Protein AF-A0A844KCE7-F1 (afdb_monomer)

Radius of gyration: 29.2 Å; Cα contacts (8 Å, |Δi|>4): 126; chains: 1; bounding box: 53×41×114 Å

Structure (mmCIF, N/CA/C/O backbone):
data_AF-A0A844KCE7-F1
#
_entry.id   AF-A0A844KCE7-F1
#
loop_
_atom_site.group_PDB
_atom_site.id
_atom_site.type_symbol
_atom_site.label_atom_id
_atom_site.label_alt_id
_atom_site.label_comp_id
_atom_site.label_asym_id
_atom_site.label_entity_id
_atom_site.label_seq_id
_atom_site.pdbx_PDB_ins_code
_atom_site.Cartn_x
_atom_site.Cartn_y
_atom_site.Cartn_z
_atom_site.occupancy
_atom_site.B_iso_or_equiv
_atom_site.auth_seq_id
_atom_site.auth_comp_id
_atom_site.auth_asym_id
_atom_site.auth_atom_id
_atom_site.pdbx_PDB_model_num
ATOM 1 N N . MET A 1 1 ? 28.841 -28.503 -68.996 1.00 38.56 1 MET A N 1
ATOM 2 C CA . MET A 1 1 ? 29.766 -27.767 -68.111 1.00 38.56 1 MET A CA 1
ATOM 3 C C . MET A 1 1 ? 28.955 -27.280 -66.929 1.00 38.56 1 MET A C 1
ATOM 5 O O . MET A 1 1 ? 28.114 -26.410 -67.102 1.00 38.56 1 MET A O 1
ATOM 9 N N . GLU A 1 2 ? 29.115 -27.939 -65.783 1.00 44.53 2 GLU A N 1
ATOM 10 C CA . GLU A 1 2 ? 28.471 -27.572 -64.520 1.00 44.53 2 GLU A CA 1
ATOM 11 C C . GLU A 1 2 ? 29.004 -26.225 -64.028 1.00 44.53 2 GLU A C 1
ATOM 13 O O . GLU A 1 2 ? 30.201 -26.069 -63.797 1.00 44.53 2 GLU A O 1
ATOM 18 N N . PHE A 1 3 ? 28.108 -25.258 -63.847 1.00 51.62 3 PHE A N 1
ATOM 19 C CA . PHE A 1 3 ? 28.389 -24.030 -63.116 1.00 51.62 3 PHE A CA 1
ATOM 20 C C . PHE A 1 3 ? 27.875 -24.207 -61.684 1.00 51.62 3 PHE A C 1
ATOM 22 O O . PHE A 1 3 ? 26.781 -23.774 -61.333 1.00 51.62 3 PHE A O 1
ATOM 29 N N . THR A 1 4 ? 28.635 -24.924 -60.857 1.00 51.03 4 THR A N 1
ATOM 30 C CA . THR A 1 4 ? 28.386 -24.981 -59.413 1.00 51.03 4 THR A CA 1
ATOM 31 C C . THR A 1 4 ? 29.120 -23.818 -58.754 1.00 51.03 4 THR A C 1
ATOM 33 O O . THR A 1 4 ? 30.273 -23.954 -58.336 1.00 51.03 4 THR A O 1
ATOM 36 N N . GLU A 1 5 ? 28.471 -22.656 -58.678 1.00 57.28 5 GLU A N 1
ATOM 37 C CA . GLU A 1 5 ? 28.952 -21.547 -57.855 1.00 57.28 5 GLU A CA 1
ATOM 38 C C . GLU A 1 5 ? 28.887 -21.974 -56.382 1.00 57.28 5 GLU A C 1
ATOM 40 O O . GLU A 1 5 ? 27.835 -22.086 -55.751 1.00 57.28 5 GLU A O 1
ATOM 45 N N . LYS A 1 6 ? 30.053 -22.321 -55.844 1.00 51.97 6 LYS A N 1
ATOM 46 C CA . LYS A 1 6 ? 30.232 -22.779 -54.472 1.00 51.97 6 LYS A CA 1
ATOM 47 C C . LYS A 1 6 ? 30.069 -21.568 -53.551 1.00 51.97 6 LYS A C 1
ATOM 49 O O . LYS A 1 6 ? 31.030 -20.838 -53.325 1.00 51.97 6 LYS A O 1
ATOM 54 N N . TYR A 1 7 ? 28.865 -21.344 -53.021 1.00 59.94 7 TYR A N 1
ATOM 55 C CA . TYR A 1 7 ? 28.600 -20.315 -52.009 1.00 59.94 7 TYR A CA 1
ATOM 56 C C . TYR A 1 7 ? 29.418 -20.590 -50.735 1.00 59.94 7 TYR A C 1
ATOM 58 O O . TYR A 1 7 ? 28.965 -21.241 -49.793 1.00 59.94 7 TYR A O 1
ATOM 66 N N . THR A 1 8 ? 30.655 -20.101 -50.684 1.00 57.47 8 THR A N 1
ATOM 67 C CA . THR A 1 8 ? 31.461 -20.098 -49.464 1.00 57.47 8 THR A CA 1
ATOM 68 C C . THR A 1 8 ? 30.887 -19.064 -48.503 1.00 57.47 8 THR A C 1
ATOM 70 O O . THR A 1 8 ? 31.083 -17.861 -48.681 1.00 57.47 8 THR A O 1
ATOM 73 N N . LYS A 1 9 ? 30.167 -19.531 -47.477 1.00 63.00 9 LYS A N 1
ATOM 74 C CA . LYS A 1 9 ? 29.714 -18.716 -46.341 1.00 63.00 9 LYS A CA 1
ATOM 75 C C . LYS A 1 9 ? 30.935 -18.043 -45.696 1.00 63.00 9 LYS A C 1
ATOM 77 O O . LYS A 1 9 ? 31.731 -18.699 -45.027 1.00 63.00 9 LYS A O 1
ATOM 82 N N . LYS A 1 10 ? 31.110 -16.736 -45.913 1.00 64.56 10 LYS A N 1
ATOM 83 C CA . LYS A 1 10 ? 32.124 -15.930 -45.217 1.00 64.56 10 LYS A CA 1
ATOM 84 C C . LYS A 1 10 ? 31.685 -15.742 -43.764 1.00 64.56 10 LYS A C 1
ATOM 86 O O . LYS A 1 10 ? 30.700 -15.061 -43.501 1.00 64.56 10 LYS A O 1
ATOM 91 N N . TYR A 1 11 ? 32.424 -16.330 -42.827 1.00 64.56 11 TYR A N 1
ATOM 92 C CA . TYR A 1 11 ? 32.276 -16.044 -41.402 1.00 64.56 11 TYR A CA 1
ATOM 93 C C . TYR A 1 11 ? 32.935 -14.696 -41.101 1.00 64.56 11 TYR A C 1
ATOM 95 O O . TYR A 1 11 ? 34.159 -14.579 -41.076 1.00 64.56 11 TYR A O 1
ATOM 103 N N . VAL A 1 12 ? 32.116 -13.663 -40.924 1.00 68.00 12 VAL A N 1
ATOM 104 C CA . VAL A 1 12 ? 32.561 -12.330 -40.498 1.00 68.00 12 VAL A CA 1
ATOM 105 C C . VAL A 1 12 ? 32.613 -12.304 -38.971 1.00 68.00 12 VAL A C 1
ATOM 107 O O . VAL A 1 12 ? 31.671 -12.749 -38.318 1.00 68.00 12 VAL A O 1
ATOM 110 N N . LYS A 1 13 ? 33.715 -11.811 -38.392 1.00 73.44 13 LYS A N 1
ATOM 111 C CA . LYS A 1 13 ? 33.816 -11.613 -36.938 1.00 73.44 13 LYS A CA 1
ATOM 112 C C . LYS A 1 13 ? 32.849 -10.502 -36.518 1.00 73.44 13 LYS A C 1
ATOM 114 O O . LYS A 1 13 ? 32.802 -9.459 -37.171 1.00 73.44 13 LYS A O 1
ATOM 119 N N . GLY A 1 14 ? 32.079 -10.746 -35.458 1.00 67.56 14 GLY A N 1
ATOM 120 C CA . GLY A 1 14 ? 31.177 -9.758 -34.871 1.00 67.56 14 GLY A CA 1
ATOM 121 C C . GLY A 1 14 ? 31.938 -8.520 -34.398 1.00 67.56 14 GLY A C 1
ATOM 122 O O . GLY A 1 14 ? 33.104 -8.598 -34.010 1.00 67.56 14 GLY A O 1
ATOM 123 N N . SER A 1 15 ? 31.289 -7.359 -34.469 1.00 82.00 15 SER A N 1
ATOM 124 C CA . SER A 1 15 ? 31.855 -6.124 -33.931 1.00 82.00 15 SER A CA 1
ATOM 125 C C . SER A 1 15 ? 31.722 -6.134 -32.410 1.00 82.00 15 SER A C 1
ATOM 127 O O . SER A 1 15 ? 30.607 -6.115 -31.889 1.00 82.00 15 SER A O 1
ATOM 129 N N . THR A 1 16 ? 32.850 -6.108 -31.697 1.00 75.44 16 THR A N 1
ATOM 130 C CA . THR A 1 16 ? 32.905 -6.062 -30.223 1.00 75.44 16 THR A CA 1
ATOM 131 C C . THR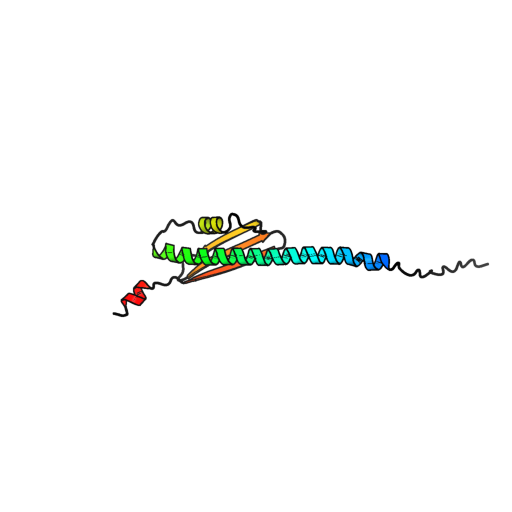 A 1 16 ? 32.097 -4.895 -29.643 1.00 75.44 16 THR A C 1
ATOM 133 O O . THR A 1 16 ? 31.549 -4.994 -28.550 1.00 75.44 16 THR A O 1
ATOM 136 N N . VAL A 1 17 ? 31.958 -3.796 -30.394 1.00 82.12 17 VAL A N 1
ATOM 137 C CA . VAL A 1 17 ? 31.136 -2.640 -30.000 1.00 82.12 17 VAL A CA 1
ATOM 138 C C . VAL A 1 17 ? 29.647 -2.995 -29.972 1.00 82.12 17 VAL A C 1
ATOM 140 O O . VAL A 1 17 ? 28.936 -2.581 -29.061 1.00 82.12 17 VAL A O 1
ATOM 143 N N . VAL A 1 18 ? 29.172 -3.790 -30.937 1.00 80.62 18 VAL A N 1
ATOM 144 C CA . VAL A 1 18 ? 27.772 -4.243 -30.993 1.00 80.62 18 VAL A CA 1
ATOM 145 C C . VAL A 1 18 ? 27.496 -5.229 -29.862 1.00 80.62 18 VAL A C 1
ATOM 147 O O . VAL A 1 18 ? 26.472 -5.122 -29.196 1.00 80.62 18 VAL A O 1
ATOM 150 N N . GLU A 1 19 ? 28.434 -6.125 -29.568 1.00 81.06 19 GLU A N 1
ATOM 151 C CA . GLU A 1 19 ? 28.309 -7.072 -28.455 1.00 81.06 19 GLU A CA 1
ATOM 152 C C . GLU A 1 19 ? 28.281 -6.367 -27.088 1.00 81.06 19 GLU A C 1
ATOM 154 O O . GLU A 1 19 ? 27.464 -6.704 -26.234 1.00 81.06 19 GLU A O 1
ATOM 159 N N . MET A 1 20 ? 29.091 -5.323 -26.889 1.00 84.12 20 MET A N 1
ATOM 160 C CA . MET A 1 20 ? 29.069 -4.536 -25.647 1.00 84.12 20 MET A CA 1
ATOM 161 C C . MET A 1 20 ? 27.894 -3.557 -25.559 1.00 84.12 20 MET A C 1
ATOM 163 O O . MET A 1 20 ? 27.514 -3.154 -24.459 1.00 84.12 20 MET A O 1
ATOM 167 N N . SER A 1 21 ? 27.262 -3.209 -26.684 1.00 87.56 21 SER A N 1
ATOM 168 C CA . SER A 1 21 ? 26.088 -2.328 -26.693 1.00 87.56 21 SER A CA 1
ATOM 169 C C . SER A 1 21 ? 24.896 -2.920 -25.937 1.00 87.56 21 SER A C 1
ATOM 171 O O . SER A 1 21 ? 24.116 -2.163 -25.365 1.00 87.56 21 SER A O 1
ATOM 173 N N . TYR A 1 22 ? 24.804 -4.254 -25.840 1.00 85.94 22 TYR A N 1
ATOM 174 C CA . TYR A 1 22 ? 23.778 -4.951 -25.058 1.00 85.94 22 TYR A CA 1
ATOM 175 C C . TYR A 1 22 ? 23.917 -4.754 -23.540 1.00 85.94 22 TYR A C 1
ATOM 177 O O . TYR A 1 22 ? 22.952 -4.979 -22.807 1.00 85.94 22 TYR A O 1
ATOM 185 N N . LEU A 1 23 ? 25.069 -4.278 -23.053 1.00 88.75 23 LEU A N 1
ATOM 186 C CA . LEU A 1 23 ? 25.268 -3.983 -21.634 1.00 88.75 23 LEU A CA 1
ATOM 187 C C . LEU A 1 23 ? 24.398 -2.801 -21.177 1.00 88.75 23 LEU A C 1
ATOM 189 O O . LEU A 1 23 ? 23.804 -2.845 -20.106 1.00 88.75 23 LEU A O 1
ATOM 193 N N . ILE A 1 24 ? 24.270 -1.765 -22.010 1.00 90.62 24 ILE A N 1
ATOM 194 C CA . ILE A 1 24 ? 23.497 -0.555 -21.695 1.00 90.62 24 ILE A CA 1
ATOM 195 C C . ILE A 1 24 ? 22.006 -0.858 -21.455 1.00 90.62 24 ILE A C 1
ATOM 197 O O . ILE A 1 24 ? 21.511 -0.503 -20.382 1.00 90.62 24 ILE A O 1
ATOM 201 N N . PRO A 1 25 ? 21.262 -1.522 -22.367 1.00 90.94 25 PRO A N 1
ATOM 202 C CA . PRO A 1 25 ? 19.862 -1.850 -22.118 1.00 90.94 25 PRO A CA 1
ATOM 203 C C . PRO A 1 25 ? 19.705 -2.800 -20.927 1.00 90.94 25 PRO A C 1
ATOM 205 O O . PRO A 1 25 ? 18.744 -2.662 -20.174 1.00 90.94 25 PRO A O 1
ATOM 208 N N . PHE A 1 26 ? 20.661 -3.705 -20.691 1.00 90.88 26 PHE A N 1
ATOM 209 C CA . PHE A 1 26 ? 20.654 -4.562 -19.506 1.00 90.88 26 PHE A CA 1
ATOM 210 C C . PHE A 1 26 ? 20.788 -3.754 -18.206 1.00 90.88 26 PHE A C 1
ATOM 212 O O . PHE A 1 26 ? 20.000 -3.941 -17.279 1.00 90.88 26 PHE A O 1
ATOM 219 N N . CYS A 1 27 ? 21.724 -2.804 -18.150 1.00 91.94 27 CYS A N 1
ATOM 220 C CA . CYS A 1 27 ? 21.890 -1.905 -17.009 1.00 91.94 27 CYS A CA 1
ATOM 221 C C . CYS A 1 27 ? 20.639 -1.052 -16.761 1.00 91.94 27 CYS A C 1
ATOM 223 O O . CYS A 1 27 ? 20.235 -0.887 -15.612 1.00 91.94 27 CYS A O 1
ATOM 225 N N . LEU A 1 28 ? 19.996 -0.548 -17.819 1.00 93.12 28 LEU A N 1
ATOM 226 C CA . LEU A 1 28 ? 18.757 0.222 -17.695 1.00 93.12 28 LEU A CA 1
ATOM 227 C C . LEU A 1 28 ? 17.610 -0.637 -17.150 1.00 93.12 28 LEU A C 1
ATOM 229 O O . LEU A 1 28 ? 16.924 -0.214 -16.222 1.00 93.12 28 LEU A O 1
ATOM 233 N N . ILE A 1 29 ? 17.425 -1.857 -17.664 1.00 93.88 29 ILE A N 1
ATOM 234 C CA . ILE A 1 29 ? 16.407 -2.789 -17.153 1.00 93.88 29 ILE A CA 1
ATOM 235 C C . ILE A 1 29 ? 16.660 -3.099 -15.676 1.00 93.88 29 ILE A C 1
ATOM 237 O O . ILE A 1 29 ? 15.730 -3.042 -14.870 1.00 93.88 29 ILE A O 1
ATOM 241 N N . LEU A 1 30 ? 17.914 -3.378 -15.307 1.00 93.69 30 LEU A N 1
ATOM 242 C CA . LEU A 1 30 ? 18.295 -3.627 -13.921 1.00 93.69 30 LEU A CA 1
ATOM 243 C C . LEU A 1 30 ? 17.973 -2.419 -13.032 1.00 93.69 30 LEU A C 1
ATOM 245 O O . LEU A 1 30 ? 17.396 -2.584 -11.962 1.00 93.69 30 LEU A O 1
ATOM 249 N N . PHE A 1 31 ? 18.278 -1.207 -13.490 1.00 93.94 31 PHE A N 1
ATOM 250 C CA . PHE A 1 31 ? 17.991 0.025 -12.760 1.00 93.94 31 PHE A CA 1
ATOM 251 C C . PHE A 1 31 ? 16.488 0.226 -12.514 1.00 93.94 31 PHE A C 1
ATOM 253 O O . PHE A 1 31 ? 16.075 0.449 -11.375 1.00 93.94 31 PHE A O 1
ATOM 260 N N . PHE A 1 32 ? 15.648 0.066 -13.541 1.00 91.38 32 PHE A N 1
ATOM 261 C CA . PHE A 1 32 ? 14.190 0.146 -13.383 1.00 91.38 32 PHE A CA 1
ATOM 262 C C . PHE A 1 32 ? 13.639 -0.937 -12.449 1.00 91.38 32 PHE A C 1
ATOM 264 O O . PHE A 1 32 ? 12.733 -0.674 -11.651 1.00 91.38 32 PHE A O 1
ATOM 271 N N . LEU A 1 33 ? 14.195 -2.148 -12.517 1.00 90.81 33 LEU A N 1
ATOM 272 C CA . LEU A 1 33 ? 13.808 -3.253 -11.648 1.00 90.81 33 LEU A CA 1
ATOM 273 C C . LEU A 1 33 ? 14.155 -2.952 -10.183 1.00 90.81 33 LEU A C 1
ATOM 275 O O . LEU A 1 33 ? 13.305 -3.130 -9.312 1.00 90.81 33 LEU A O 1
ATOM 279 N N . LEU A 1 34 ? 15.350 -2.418 -9.914 1.00 92.75 34 LEU A N 1
ATOM 280 C CA . LEU A 1 34 ? 15.762 -1.995 -8.573 1.00 92.75 34 LEU A CA 1
ATOM 281 C C . LEU A 1 34 ? 14.842 -0.906 -8.013 1.00 92.75 34 LEU A C 1
ATOM 283 O O . LEU A 1 34 ? 14.358 -1.039 -6.890 1.00 92.75 34 LEU A O 1
ATOM 287 N N . ILE A 1 35 ? 14.542 0.129 -8.804 1.00 90.81 35 ILE A N 1
ATOM 288 C CA . ILE A 1 35 ? 13.616 1.197 -8.401 1.00 90.81 35 ILE A CA 1
ATOM 289 C C . ILE A 1 35 ? 12.243 0.618 -8.032 1.00 90.81 35 ILE A C 1
ATOM 291 O O . ILE A 1 35 ? 11.689 0.947 -6.984 1.00 90.81 35 ILE A O 1
ATOM 295 N N . THR A 1 36 ? 11.713 -0.287 -8.858 1.00 86.44 36 THR A N 1
ATOM 296 C CA . THR A 1 36 ? 10.402 -0.916 -8.628 1.00 86.44 36 THR A CA 1
ATOM 297 C C . THR A 1 36 ? 10.382 -1.725 -7.329 1.00 86.44 36 THR A C 1
ATOM 299 O O . THR A 1 36 ? 9.415 -1.657 -6.571 1.00 86.44 36 THR A O 1
ATOM 302 N N . ILE A 1 37 ? 11.458 -2.464 -7.037 1.00 88.25 37 ILE A N 1
ATOM 303 C CA . ILE A 1 37 ? 11.595 -3.227 -5.790 1.00 88.25 37 ILE A CA 1
ATOM 304 C C . ILE A 1 37 ? 11.651 -2.289 -4.582 1.00 88.25 37 ILE A C 1
ATOM 306 O O . ILE A 1 37 ? 10.967 -2.534 -3.589 1.00 88.25 37 ILE A O 1
ATOM 310 N N . ILE A 1 38 ? 12.432 -1.210 -4.651 1.00 90.00 38 ILE A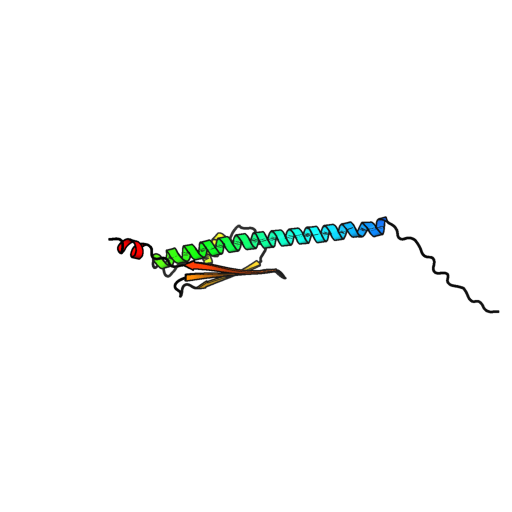 N 1
ATOM 311 C CA . ILE A 1 38 ? 12.545 -0.248 -3.547 1.00 90.00 38 ILE A CA 1
ATOM 312 C C . ILE A 1 38 ? 11.178 0.372 -3.246 1.00 90.00 38 ILE A C 1
ATOM 314 O O . ILE A 1 38 ? 10.756 0.367 -2.090 1.00 90.00 38 ILE A O 1
ATOM 318 N N . PHE A 1 39 ? 10.450 0.825 -4.271 1.00 86.31 39 PHE A N 1
ATOM 319 C CA . PHE A 1 39 ? 9.096 1.354 -4.089 1.00 86.31 39 PHE A CA 1
ATOM 320 C C . PHE A 1 39 ? 8.133 0.313 -3.517 1.00 86.31 39 PHE A C 1
ATOM 322 O O . PHE A 1 39 ? 7.349 0.638 -2.631 1.00 86.31 39 PHE A O 1
ATOM 329 N N . TYR A 1 40 ? 8.229 -0.951 -3.941 1.00 85.62 40 TYR A N 1
ATOM 330 C CA . TYR A 1 40 ? 7.419 -2.028 -3.370 1.00 85.62 40 TYR A CA 1
ATOM 331 C C . TYR A 1 40 ? 7.626 -2.175 -1.858 1.00 85.62 40 TYR A C 1
ATOM 333 O O . TYR A 1 40 ? 6.661 -2.268 -1.099 1.00 85.62 40 TYR A O 1
ATOM 341 N N . PHE A 1 41 ? 8.883 -2.203 -1.408 1.00 85.88 41 PHE A N 1
ATOM 342 C CA . PHE A 1 41 ? 9.198 -2.339 0.014 1.00 85.88 41 PHE A CA 1
ATOM 343 C C . PHE A 1 41 ? 8.851 -1.084 0.813 1.00 85.88 41 PHE A C 1
ATOM 345 O O . PHE A 1 41 ? 8.349 -1.204 1.931 1.00 85.88 41 PHE A O 1
ATOM 352 N N . HIS A 1 42 ? 9.078 0.096 0.240 1.00 87.12 42 HIS A N 1
ATOM 353 C CA . HIS A 1 42 ? 8.717 1.372 0.846 1.00 87.12 42 HIS A CA 1
ATOM 354 C C . HIS A 1 42 ? 7.205 1.463 1.099 1.00 87.12 42 HIS A C 1
ATOM 356 O O . HIS A 1 42 ? 6.775 1.676 2.235 1.00 87.12 42 HIS A O 1
ATOM 362 N N . ASP A 1 43 ? 6.395 1.189 0.076 1.00 84.44 43 ASP A N 1
ATOM 363 C CA . ASP A 1 43 ? 4.937 1.165 0.186 1.00 84.44 43 ASP A CA 1
ATOM 364 C C . ASP A 1 43 ? 4.462 0.112 1.191 1.00 84.44 43 ASP A C 1
ATOM 366 O O . ASP A 1 43 ? 3.605 0.390 2.033 1.00 84.44 43 ASP A O 1
ATOM 370 N N . LYS A 1 44 ? 5.050 -1.094 1.157 1.00 85.94 44 LYS A N 1
ATOM 371 C CA . LYS A 1 44 ? 4.719 -2.159 2.111 1.00 85.94 44 LYS A CA 1
ATOM 372 C C . LYS A 1 44 ? 4.969 -1.718 3.553 1.00 85.94 44 LYS A C 1
ATOM 374 O O . LYS A 1 44 ? 4.146 -2.004 4.419 1.00 85.94 44 LYS A O 1
ATOM 379 N N . ALA A 1 45 ? 6.082 -1.036 3.819 1.00 87.94 45 ALA A N 1
ATOM 380 C CA . ALA A 1 45 ? 6.421 -0.548 5.152 1.00 87.94 45 ALA A CA 1
ATOM 381 C C . ALA A 1 45 ? 5.442 0.535 5.629 1.00 87.94 45 ALA A C 1
ATOM 383 O O . ALA A 1 45 ? 4.969 0.470 6.764 1.00 87.94 45 ALA A O 1
ATOM 384 N N . ILE A 1 46 ? 5.086 1.482 4.754 1.00 87.12 46 ILE A N 1
ATOM 385 C CA . ILE A 1 46 ? 4.120 2.545 5.064 1.00 87.12 46 ILE A CA 1
ATOM 386 C C . ILE A 1 46 ? 2.742 1.966 5.384 1.00 87.12 46 ILE A C 1
ATOM 388 O O . ILE A 1 46 ? 2.160 2.321 6.409 1.00 87.12 46 ILE A O 1
ATOM 392 N N . LEU A 1 47 ? 2.234 1.069 4.535 1.00 86.56 47 LEU A N 1
ATOM 393 C CA . LEU A 1 47 ? 0.925 0.442 4.726 1.00 86.56 47 LEU A CA 1
ATOM 394 C C . LEU A 1 47 ? 0.899 -0.412 5.993 1.00 86.56 47 LEU A C 1
ATOM 396 O O . LEU A 1 47 ? -0.072 -0.375 6.740 1.00 86.56 47 LEU A O 1
ATOM 400 N N . ASN A 1 48 ? 1.982 -1.140 6.272 1.00 88.31 48 ASN A N 1
ATOM 401 C CA . ASN A 1 48 ? 2.095 -1.948 7.479 1.00 88.31 48 ASN A CA 1
ATOM 402 C C . ASN A 1 48 ? 2.084 -1.092 8.755 1.00 88.31 48 ASN A C 1
ATOM 404 O O . ASN A 1 48 ? 1.410 -1.443 9.721 1.00 88.31 48 ASN A O 1
ATOM 408 N N . ALA A 1 49 ? 2.796 0.039 8.752 1.00 87.31 49 ALA A N 1
ATOM 409 C CA . ALA A 1 49 ? 2.793 0.980 9.868 1.00 87.31 49 ALA A CA 1
ATOM 410 C C . ALA A 1 49 ? 1.406 1.612 10.071 1.00 87.31 49 ALA A C 1
ATOM 412 O O . ALA A 1 49 ? 0.889 1.599 11.185 1.00 87.31 49 ALA A O 1
ATOM 413 N N . ALA A 1 50 ? 0.773 2.086 8.992 1.00 86.56 50 ALA A N 1
ATOM 414 C CA . ALA A 1 50 ? -0.569 2.664 9.051 1.00 86.56 50 ALA A CA 1
ATOM 415 C C . ALA A 1 50 ? -1.616 1.644 9.536 1.00 86.56 50 ALA A C 1
ATOM 417 O O . ALA A 1 50 ? -2.477 1.979 10.349 1.00 86.56 50 ALA A O 1
ATOM 418 N N . ALA A 1 51 ? -1.520 0.385 9.097 1.00 85.75 51 ALA A N 1
ATOM 419 C CA . ALA A 1 51 ? -2.414 -0.688 9.529 1.00 85.75 51 ALA A CA 1
ATOM 420 C C . ALA A 1 51 ? -2.227 -1.027 11.015 1.00 85.75 51 ALA A C 1
ATOM 422 O O . ALA A 1 51 ? -3.208 -1.187 11.737 1.00 85.75 51 ALA A O 1
ATOM 423 N N . ALA A 1 52 ? -0.978 -1.097 11.487 1.00 85.25 52 ALA A N 1
ATOM 424 C CA . ALA A 1 52 ? -0.676 -1.343 12.894 1.00 85.25 52 ALA A CA 1
ATOM 425 C C . ALA A 1 52 ? -1.211 -0.219 13.796 1.00 85.25 52 ALA A C 1
ATOM 427 O O . ALA A 1 52 ? -1.834 -0.492 14.820 1.00 85.25 52 ALA A O 1
ATOM 428 N N . GLU A 1 53 ? -1.025 1.040 13.398 1.00 82.69 53 GLU A N 1
ATOM 429 C CA . GLU A 1 53 ? -1.549 2.196 14.131 1.00 82.69 53 GLU A CA 1
ATOM 430 C C . GLU A 1 53 ? -3.077 2.216 14.145 1.00 82.69 53 GLU A C 1
ATOM 432 O O . GLU A 1 53 ? -3.672 2.416 15.198 1.00 82.69 53 GLU A O 1
ATOM 437 N N . THR A 1 54 ? -3.714 1.932 13.008 1.00 84.94 54 THR A N 1
ATOM 438 C CA . THR A 1 54 ? -5.179 1.849 12.905 1.00 84.94 54 THR A CA 1
ATOM 439 C C . THR A 1 54 ? -5.733 0.729 13.787 1.00 84.9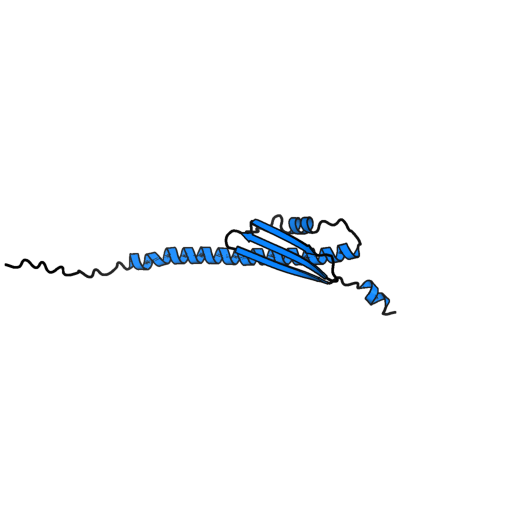4 54 THR A C 1
ATOM 441 O O . THR A 1 54 ? -6.732 0.925 14.474 1.00 84.94 54 THR A O 1
ATOM 444 N N . ALA A 1 55 ? -5.052 -0.420 13.852 1.00 83.50 55 ALA A N 1
ATOM 445 C CA . ALA A 1 55 ? -5.456 -1.527 14.713 1.00 83.50 55 ALA A CA 1
ATOM 446 C C . ALA A 1 55 ? -5.380 -1.151 16.203 1.00 83.50 55 ALA A C 1
ATOM 448 O O . ALA A 1 55 ? -6.288 -1.476 16.967 1.00 83.50 55 ALA A O 1
ATOM 449 N N . VAL A 1 56 ? -4.327 -0.440 16.624 1.00 83.62 56 VAL A N 1
ATOM 450 C CA . VAL A 1 56 ? -4.183 0.042 18.010 1.00 83.62 56 VAL A CA 1
ATOM 451 C C . VAL A 1 56 ? -5.228 1.108 18.338 1.00 83.62 56 VAL A C 1
ATOM 453 O O . VAL A 1 56 ? -5.890 1.013 19.370 1.00 83.62 56 VAL A O 1
ATOM 456 N N . THR A 1 57 ? -5.427 2.083 17.450 1.00 83.38 57 THR A N 1
ATOM 457 C CA . THR A 1 57 ? -6.449 3.126 17.610 1.00 83.38 57 THR A CA 1
ATOM 458 C C . THR A 1 57 ? -7.852 2.522 17.704 1.00 83.38 57 THR A C 1
ATOM 460 O O . THR A 1 57 ? -8.634 2.935 18.558 1.00 83.38 57 THR A O 1
ATOM 463 N N . GLY A 1 58 ? -8.143 1.481 16.919 1.00 81.88 58 GLY A N 1
ATOM 464 C CA . GLY A 1 58 ? -9.390 0.725 17.025 1.00 81.88 58 GLY A CA 1
ATOM 465 C C . GLY A 1 58 ? -9.609 0.108 18.403 1.00 81.88 58 GLY A C 1
ATOM 466 O O . GLY A 1 58 ? -10.726 0.138 18.914 1.00 81.88 58 GLY A O 1
ATOM 467 N N . VAL A 1 59 ? -8.554 -0.414 19.043 1.00 80.19 59 VAL A N 1
ATOM 468 C CA . VAL A 1 59 ? -8.664 -1.003 20.392 1.00 80.19 59 VAL A CA 1
ATOM 469 C C . VAL A 1 59 ? -8.989 0.079 21.420 1.00 80.19 59 VAL A C 1
ATOM 471 O O . VAL A 1 59 ? -9.811 -0.138 22.310 1.00 80.19 59 VAL A O 1
ATOM 474 N N . GLU A 1 60 ? -8.379 1.255 21.288 1.00 78.00 60 GLU A N 1
ATOM 475 C CA . GLU A 1 60 ? -8.636 2.390 22.176 1.00 78.00 60 GLU A CA 1
ATOM 476 C C . GLU A 1 60 ? -10.052 2.962 22.000 1.00 78.00 60 GLU A C 1
ATOM 478 O O . GLU A 1 60 ? -10.699 3.323 22.985 1.00 78.00 60 GLU A O 1
ATOM 483 N N . MET A 1 61 ? -10.563 3.016 20.768 1.00 77.31 61 MET A N 1
ATOM 484 C CA . MET A 1 61 ? -11.931 3.463 20.473 1.00 77.31 61 MET A CA 1
ATOM 485 C C . MET A 1 61 ? -12.988 2.481 20.995 1.00 77.31 61 MET A C 1
ATOM 487 O O . MET A 1 61 ? -13.938 2.911 21.654 1.00 77.31 61 MET A O 1
ATOM 491 N N . ASP A 1 62 ? -12.773 1.174 20.808 1.00 76.25 62 ASP A N 1
ATOM 492 C CA . ASP A 1 62 ? -13.614 0.107 21.373 1.00 76.25 62 ASP A CA 1
ATOM 493 C C . ASP A 1 62 ? -13.656 0.188 22.910 1.00 76.25 62 ASP A C 1
ATOM 495 O O . ASP A 1 62 ? -14.721 0.108 23.524 1.00 76.25 62 ASP A O 1
ATOM 499 N N . ARG A 1 63 ? -12.512 0.474 23.550 1.00 73.56 63 ARG A N 1
ATOM 500 C CA . ARG A 1 63 ? -12.436 0.689 25.005 1.00 73.56 63 ARG A CA 1
ATOM 501 C C . ARG A 1 63 ? -13.213 1.924 25.465 1.00 73.56 63 ARG A C 1
ATOM 503 O O . ARG A 1 63 ? -13.830 1.885 26.529 1.00 73.56 63 ARG A O 1
ATOM 510 N N . LYS A 1 64 ? -13.196 3.008 24.687 1.00 75.06 64 LYS A N 1
ATOM 511 C CA . LYS A 1 64 ? -13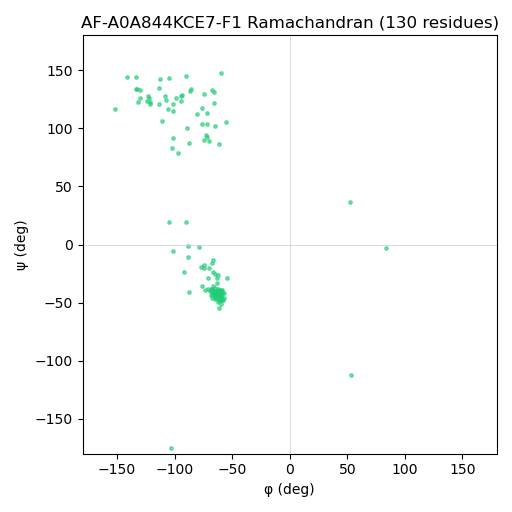.947 4.241 24.977 1.00 75.06 64 LYS A CA 1
ATOM 512 C C . LYS A 1 64 ? -15.438 4.148 24.619 1.00 75.06 64 LYS A C 1
ATOM 514 O O . LYS A 1 64 ? -16.159 5.099 24.904 1.00 75.06 64 LYS A O 1
ATOM 519 N N . LYS A 1 65 ? -15.903 3.022 24.050 1.00 69.38 65 LYS A N 1
ATOM 520 C CA . LYS A 1 65 ? -17.276 2.816 23.545 1.00 69.38 65 LYS A CA 1
ATOM 521 C C . LYS A 1 65 ? -17.726 3.910 22.568 1.00 69.38 65 LYS A C 1
ATOM 523 O O . LYS A 1 65 ? -18.875 4.340 22.593 1.00 69.38 65 LYS A O 1
ATOM 528 N N . ILE A 1 66 ? -16.803 4.392 21.739 1.00 68.00 66 ILE A N 1
ATOM 529 C CA . ILE A 1 66 ? -17.119 5.350 20.679 1.00 68.00 66 ILE A CA 1
ATOM 530 C C . ILE A 1 66 ? -17.479 4.519 19.446 1.00 68.00 66 ILE A C 1
ATOM 532 O O . ILE A 1 66 ? -16.590 3.985 18.791 1.00 68.00 66 ILE A O 1
ATOM 536 N N . GLU A 1 67 ? -18.777 4.358 19.181 1.00 57.22 67 GLU A N 1
ATOM 537 C CA . GLU A 1 67 ? -19.296 3.510 18.090 1.00 57.22 67 GLU A CA 1
ATOM 538 C C . GLU A 1 67 ? -19.123 4.132 16.692 1.00 57.22 67 GLU A C 1
ATOM 540 O O . GLU A 1 67 ? -19.150 3.411 15.702 1.00 57.22 67 GLU A O 1
ATOM 545 N N . ASP A 1 68 ? -18.884 5.444 16.611 1.00 58.38 68 ASP A N 1
ATOM 546 C CA . ASP A 1 68 ? -18.933 6.226 15.362 1.00 58.38 68 ASP A CA 1
ATOM 547 C C . ASP A 1 68 ? -17.545 6.608 14.813 1.00 58.38 68 ASP A C 1
ATOM 549 O O . ASP A 1 68 ? -17.375 7.577 14.072 1.00 58.38 68 ASP A O 1
ATOM 553 N N . ALA A 1 69 ? -16.496 5.905 15.244 1.00 62.38 69 ALA A N 1
ATOM 554 C CA . ALA A 1 69 ? -15.150 6.217 14.795 1.00 62.38 69 ALA A CA 1
ATOM 555 C C . ALA A 1 69 ? -14.871 5.616 13.409 1.00 62.38 69 ALA A C 1
ATOM 557 O O . ALA A 1 69 ? -14.745 4.401 13.255 1.00 62.38 69 ALA A O 1
ATOM 558 N N . ASP A 1 70 ? -14.718 6.481 12.408 1.00 73.88 70 ASP A N 1
ATOM 559 C CA . ASP A 1 70 ? -14.334 6.094 11.050 1.00 73.88 70 ASP A CA 1
ATOM 560 C C . ASP A 1 70 ? -12.834 5.730 10.989 1.00 73.88 70 ASP A C 1
ATOM 562 O O . ASP A 1 70 ? -11.949 6.569 10.783 1.00 73.88 70 ASP A O 1
ATOM 566 N N . LEU A 1 71 ? -12.534 4.447 11.220 1.00 74.50 71 LEU A N 1
ATOM 567 C CA . LEU A 1 71 ? -11.173 3.906 11.137 1.00 74.50 71 LEU A CA 1
ATOM 568 C C . LEU A 1 71 ? -10.598 3.962 9.712 1.00 74.50 71 LEU A C 1
ATOM 570 O O . LEU A 1 71 ? -9.375 4.033 9.558 1.00 74.50 71 LEU A O 1
ATOM 574 N N . ASP A 1 72 ? -11.447 3.966 8.683 1.00 75.81 72 ASP A N 1
ATOM 575 C CA . ASP A 1 72 ? -11.006 4.081 7.293 1.00 75.81 72 ASP A CA 1
ATOM 576 C C . ASP A 1 72 ? -10.546 5.512 6.984 1.00 75.81 72 ASP A C 1
ATOM 578 O O . ASP A 1 72 ? -9.518 5.701 6.323 1.00 75.81 72 ASP A O 1
ATOM 582 N N . ALA A 1 73 ? -11.235 6.529 7.514 1.00 78.19 73 ALA A N 1
ATOM 583 C CA . ALA A 1 73 ? -10.776 7.918 7.461 1.00 78.19 73 ALA A CA 1
ATOM 584 C C . ALA A 1 73 ? -9.429 8.109 8.177 1.00 78.19 73 ALA A C 1
ATOM 586 O O . ALA A 1 73 ? -8.531 8.747 7.620 1.00 78.19 73 ALA A O 1
ATOM 587 N N . PHE A 1 74 ? -9.243 7.502 9.355 1.00 79.44 74 PHE A N 1
ATOM 588 C CA . PHE A 1 74 ? -7.972 7.564 10.090 1.00 79.44 74 PHE A CA 1
ATOM 589 C C . PHE A 1 74 ? -6.816 6.930 9.301 1.00 79.44 74 PHE A C 1
ATOM 591 O O . PHE A 1 74 ? -5.723 7.497 9.195 1.00 79.44 74 PHE A O 1
ATOM 598 N N . PHE A 1 75 ? -7.061 5.771 8.684 1.00 79.44 75 PHE A N 1
ATOM 599 C CA . PHE A 1 75 ? -6.078 5.135 7.813 1.00 79.44 75 PHE A CA 1
ATOM 600 C C . PHE A 1 75 ? -5.750 6.018 6.600 1.00 79.44 75 PHE A C 1
ATOM 602 O O . PHE A 1 75 ? -4.575 6.220 6.270 1.00 79.44 75 PHE A O 1
ATOM 609 N N . ARG A 1 76 ? -6.773 6.603 5.960 1.00 79.06 76 ARG A N 1
ATOM 610 C CA . ARG A 1 76 ? -6.600 7.527 4.831 1.00 79.06 76 ARG A CA 1
ATOM 611 C C . ARG A 1 76 ? -5.762 8.733 5.212 1.00 79.06 76 ARG A C 1
ATOM 613 O O . ARG A 1 76 ? -4.808 9.018 4.500 1.00 79.06 76 ARG A O 1
ATOM 620 N N . GLU A 1 77 ? -6.034 9.385 6.337 1.00 81.56 77 GLU A N 1
ATOM 621 C CA . GLU A 1 77 ? -5.239 10.518 6.821 1.00 81.56 77 GLU A CA 1
ATOM 622 C C . GLU A 1 77 ? -3.765 10.132 6.995 1.00 81.56 77 GLU A C 1
ATOM 624 O O . GLU A 1 77 ? -2.870 10.851 6.554 1.00 81.56 77 GLU A O 1
ATOM 629 N N . ARG A 1 78 ? -3.493 8.939 7.536 1.00 76.06 78 ARG A N 1
ATOM 630 C CA . ARG A 1 78 ? -2.123 8.472 7.783 1.00 76.06 78 ARG A CA 1
ATOM 631 C C . ARG A 1 78 ? -1.360 8.034 6.537 1.00 76.06 78 ARG A C 1
ATOM 633 O O . ARG A 1 78 ? -0.123 7.954 6.562 1.00 76.06 78 ARG A O 1
ATOM 640 N N . THR A 1 79 ? -2.087 7.725 5.472 1.00 75.88 79 THR A N 1
ATOM 641 C CA . THR A 1 79 ? -1.545 7.461 4.132 1.00 75.88 79 THR A CA 1
ATOM 642 C C . THR A 1 79 ? -1.482 8.718 3.260 1.00 75.88 79 THR A C 1
ATOM 644 O O . THR A 1 79 ? -0.645 8.791 2.361 1.00 75.88 79 THR A O 1
ATOM 647 N N . SER A 1 80 ? -2.302 9.727 3.558 1.00 68.31 80 SER A N 1
ATOM 648 C CA . SER A 1 80 ? -2.375 10.994 2.835 1.00 68.31 80 SER A CA 1
ATOM 649 C C . SER A 1 80 ? -1.077 11.787 3.000 1.00 68.31 80 SER A C 1
ATOM 651 O O . SER A 1 80 ? -0.540 11.923 4.097 1.00 68.31 80 SER A O 1
ATOM 653 N N . GLY A 1 81 ? -0.527 12.271 1.886 1.00 67.12 81 GLY A N 1
ATOM 654 C CA . GLY A 1 81 ? 0.748 12.997 1.855 1.00 67.12 81 GLY A CA 1
ATOM 655 C C . GLY A 1 81 ? 2.004 12.118 1.819 1.00 67.12 81 GLY A C 1
ATOM 656 O O . GLY A 1 81 ? 3.104 12.651 1.685 1.00 67.12 81 GLY A O 1
ATOM 657 N N . LYS A 1 82 ? 1.876 10.784 1.883 1.00 76.94 82 LYS A N 1
ATOM 658 C CA . LYS A 1 82 ? 3.004 9.870 1.649 1.00 76.94 82 LYS A CA 1
ATOM 659 C C . LYS A 1 82 ? 3.095 9.495 0.173 1.00 76.94 82 LYS A C 1
ATOM 661 O O . LYS A 1 82 ? 2.084 9.331 -0.506 1.00 76.94 82 LYS A O 1
ATOM 666 N N . LEU A 1 83 ? 4.323 9.321 -0.314 1.00 65.12 83 LEU A N 1
ATOM 667 C CA . LEU A 1 83 ? 4.586 8.761 -1.638 1.00 65.12 83 LEU A CA 1
ATOM 668 C C . LEU A 1 83 ? 4.230 7.273 -1.621 1.00 65.12 83 LEU A C 1
ATOM 670 O O . LEU A 1 83 ? 5.073 6.440 -1.294 1.00 65.12 83 LEU A O 1
ATOM 674 N N . ILE A 1 84 ? 2.969 6.972 -1.925 1.00 73.25 84 ILE A N 1
ATOM 675 C CA . ILE A 1 84 ? 2.476 5.612 -2.111 1.00 73.25 84 ILE A CA 1
ATOM 676 C C . ILE A 1 84 ? 2.376 5.387 -3.610 1.00 73.25 84 ILE A C 1
ATOM 678 O O . ILE A 1 84 ? 1.628 6.062 -4.317 1.00 73.25 84 ILE A O 1
ATOM 682 N N . PHE A 1 85 ? 3.190 4.469 -4.107 1.00 66.06 85 PHE A N 1
ATOM 683 C CA . PHE A 1 85 ? 3.206 4.123 -5.513 1.00 66.06 85 PHE A CA 1
ATOM 684 C C . PHE A 1 85 ? 1.946 3.347 -5.918 1.00 66.06 85 PHE A C 1
ATOM 686 O O . PHE A 1 85 ? 1.537 3.471 -7.070 1.00 66.06 85 PHE A O 1
ATOM 693 N N . LEU A 1 86 ? 1.323 2.581 -5.013 1.00 70.00 86 LEU A N 1
ATOM 694 C CA . LEU A 1 86 ? 0.096 1.800 -5.246 1.00 70.00 86 LEU A CA 1
ATOM 695 C C . LEU A 1 86 ? -1.169 2.677 -5.315 1.00 70.00 86 LEU A C 1
ATOM 697 O O . LEU A 1 86 ? -1.442 3.456 -4.410 1.00 70.00 86 LEU A O 1
ATOM 701 N N . GLU A 1 87 ? -1.979 2.502 -6.362 1.00 65.75 87 GLU A N 1
ATOM 702 C CA . GLU A 1 87 ? -3.165 3.341 -6.619 1.00 65.75 87 GLU A CA 1
ATOM 703 C C . GLU A 1 87 ? -4.435 2.832 -5.926 1.00 65.75 87 GLU A C 1
ATOM 705 O O . GLU A 1 87 ? -5.212 3.621 -5.395 1.00 65.75 87 GLU A O 1
ATOM 710 N N . ASN A 1 88 ? -4.660 1.516 -5.913 1.00 71.94 88 ASN A N 1
ATOM 711 C CA . ASN A 1 88 ? -5.899 0.942 -5.388 1.00 71.94 88 ASN A CA 1
ATOM 712 C C . ASN A 1 88 ? -5.665 0.384 -3.992 1.00 71.94 88 ASN A C 1
ATOM 714 O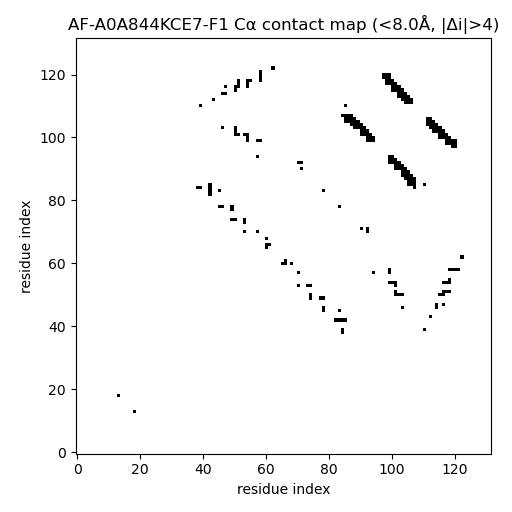 O . ASN A 1 88 ? -5.272 -0.777 -3.866 1.00 71.94 88 ASN A O 1
ATOM 718 N N . ILE A 1 89 ? -5.890 1.211 -2.971 1.00 74.31 89 ILE A N 1
ATOM 719 C CA . ILE A 1 89 ? -5.792 0.827 -1.561 1.00 74.31 89 ILE A CA 1
ATOM 720 C C . ILE A 1 89 ? -7.207 0.607 -1.017 1.00 74.31 89 ILE A C 1
ATOM 722 O O . ILE A 1 89 ? -8.047 1.504 -1.055 1.00 74.31 89 ILE A O 1
ATOM 726 N N . THR A 1 90 ? -7.479 -0.595 -0.523 1.00 77.69 90 THR A N 1
ATOM 727 C CA . THR A 1 90 ? -8.732 -0.983 0.126 1.00 77.69 90 THR A CA 1
ATOM 728 C C . THR A 1 90 ? -8.419 -1.482 1.525 1.00 77.69 90 THR A C 1
ATOM 730 O O . THR A 1 90 ? -7.600 -2.385 1.698 1.00 77.69 90 THR A O 1
ATOM 733 N N . THR A 1 91 ? -9.081 -0.904 2.516 1.00 78.62 91 THR A N 1
ATOM 734 C CA . THR A 1 91 ? -9.000 -1.307 3.916 1.00 78.62 91 THR A CA 1
ATOM 735 C C . THR A 1 91 ? -10.256 -2.069 4.309 1.00 78.62 91 THR A C 1
ATOM 737 O O . THR A 1 91 ? -11.352 -1.793 3.826 1.00 78.62 91 THR A O 1
ATOM 740 N N . ARG A 1 92 ? -10.085 -3.086 5.146 1.00 77.44 92 ARG A N 1
ATOM 741 C CA . ARG A 1 92 ? -11.163 -3.805 5.816 1.00 77.44 92 ARG A CA 1
ATOM 742 C C . ARG A 1 92 ? -10.802 -3.908 7.280 1.00 77.44 92 ARG A C 1
ATOM 744 O O . ARG A 1 92 ? -9.749 -4.440 7.624 1.00 77.44 92 ARG A O 1
ATOM 751 N N . VAL A 1 93 ? -11.674 -3.395 8.130 1.00 74.69 93 VAL A N 1
ATOM 752 C CA . VAL A 1 93 ? -11.491 -3.428 9.576 1.00 74.69 93 VAL A CA 1
ATOM 753 C C . VAL A 1 93 ? -12.567 -4.323 10.173 1.00 74.69 93 VAL A C 1
ATOM 755 O O . VAL A 1 93 ? -13.754 -4.057 10.008 1.00 74.69 93 VAL A O 1
ATOM 758 N N . ASP A 1 94 ? -12.154 -5.380 10.866 1.00 74.56 94 ASP A N 1
ATOM 759 C CA . ASP A 1 94 ? -13.053 -6.243 11.629 1.00 74.56 94 ASP A CA 1
ATOM 760 C C . ASP A 1 94 ? -12.903 -5.968 13.132 1.00 74.56 94 ASP A C 1
ATOM 762 O O . ASP A 1 94 ? -11.838 -6.165 13.731 1.00 74.56 94 ASP A O 1
ATOM 766 N N . LEU A 1 95 ? -13.995 -5.490 13.734 1.00 68.38 95 LEU A N 1
ATOM 767 C CA . LEU A 1 95 ? -14.119 -5.129 15.149 1.00 68.38 95 LEU A CA 1
ATOM 768 C C . LEU A 1 95 ? -14.847 -6.204 15.979 1.00 68.38 95 LEU A C 1
ATOM 770 O O . LEU A 1 95 ? -14.921 -6.076 17.205 1.00 68.38 95 LEU A O 1
ATOM 774 N N . SER A 1 96 ? -15.378 -7.259 15.347 1.00 60.78 96 SER A N 1
ATOM 775 C CA . SER A 1 96 ? -16.345 -8.201 15.937 1.00 60.78 96 SER A CA 1
ATOM 776 C C . SER A 1 96 ? -15.746 -9.118 17.021 1.00 60.78 96 SER A C 1
ATOM 778 O O . SER A 1 96 ? -16.457 -9.660 17.868 1.00 60.78 96 SER A O 1
ATOM 780 N N . GLY A 1 97 ? -14.419 -9.284 17.045 1.00 66.69 97 GLY A N 1
ATOM 781 C CA . GLY A 1 97 ? -13.738 -10.275 17.881 1.00 66.69 97 GLY A CA 1
ATOM 782 C C . GLY A 1 97 ? -13.049 -9.764 19.157 1.00 66.69 97 GLY A C 1
ATOM 783 O O . GLY A 1 97 ? -13.052 -8.588 19.516 1.00 66.69 97 GLY A O 1
ATOM 784 N N . LYS A 1 98 ? -12.348 -10.696 19.826 1.00 67.19 98 LYS A N 1
ATOM 785 C CA . LYS A 1 98 ? -11.379 -10.441 20.924 1.00 67.19 98 LYS A CA 1
ATOM 786 C C . LYS A 1 98 ? -10.123 -9.683 20.456 1.00 67.19 98 LYS A C 1
ATOM 788 O O . LYS A 1 98 ? -9.305 -9.249 21.270 1.00 67.19 98 LYS A O 1
ATOM 793 N N . LYS A 1 99 ? -9.934 -9.600 19.143 1.00 73.88 99 LYS A N 1
ATOM 794 C CA . LYS A 1 99 ? -8.838 -8.937 18.442 1.00 73.88 99 LYS A CA 1
ATOM 795 C C . LYS A 1 99 ? -9.460 -8.102 17.330 1.00 73.88 99 LYS A C 1
ATOM 797 O O . LYS A 1 99 ? -10.458 -8.527 16.759 1.00 73.88 99 LYS A O 1
ATOM 802 N N . ILE A 1 100 ? -8.877 -6.945 17.070 1.00 78.31 100 ILE A N 1
ATOM 803 C CA . ILE A 1 100 ? -9.219 -6.086 15.943 1.00 78.31 100 ILE A CA 1
ATOM 804 C C . ILE A 1 100 ? -8.264 -6.441 14.815 1.00 78.31 100 ILE A C 1
ATOM 806 O O . ILE A 1 100 ? -7.044 -6.418 15.019 1.00 78.31 100 ILE A O 1
ATOM 810 N N . GLU A 1 101 ? -8.815 -6.815 13.665 1.00 79.62 101 GLU A N 1
ATOM 811 C CA . GLU A 1 101 ? -8.041 -7.141 12.468 1.00 79.62 101 GLU A CA 1
ATOM 812 C C . GLU A 1 101 ? -8.203 -6.017 11.442 1.00 79.62 101 GLU A C 1
ATOM 814 O O . GLU A 1 101 ? -9.315 -5.649 11.078 1.00 79.62 101 GLU A O 1
ATOM 819 N N . VAL A 1 102 ? -7.082 -5.456 10.997 1.00 83.00 102 VAL A N 1
ATOM 820 C CA . VAL A 1 102 ? -7.014 -4.462 9.928 1.00 83.00 102 VAL A CA 1
ATOM 821 C C . VAL A 1 102 ? -6.346 -5.130 8.742 1.00 83.00 102 VAL A C 1
ATO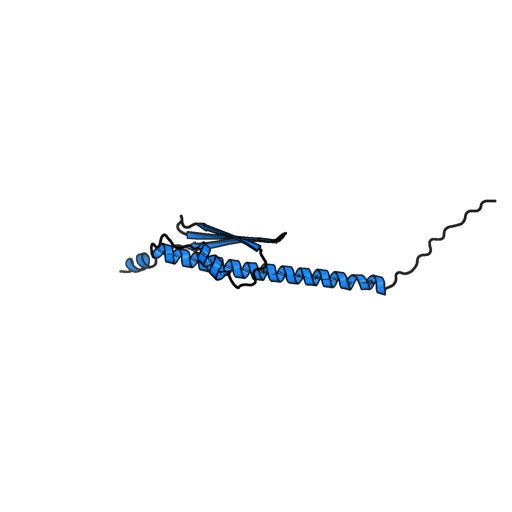M 823 O O . VAL A 1 102 ? -5.142 -5.396 8.745 1.00 83.00 102 VAL A O 1
ATOM 826 N N . GLU A 1 103 ? -7.145 -5.433 7.736 1.00 83.75 103 GLU A N 1
ATOM 827 C CA . GLU A 1 103 ? -6.710 -6.009 6.481 1.00 83.75 103 GLU A CA 1
ATOM 828 C C . GLU A 1 103 ? -6.581 -4.897 5.437 1.00 83.75 103 GLU A C 1
ATOM 830 O O . GLU A 1 103 ? -7.500 -4.116 5.202 1.00 83.75 103 GLU A O 1
ATOM 835 N N . VAL A 1 104 ? -5.409 -4.804 4.818 1.00 83.75 104 VAL A N 1
ATOM 836 C CA . VAL A 1 104 ? -5.089 -3.796 3.812 1.00 83.75 104 VAL A CA 1
ATOM 837 C C . VAL A 1 104 ? -4.703 -4.500 2.524 1.00 83.75 104 VAL A C 1
ATOM 839 O O . VAL A 1 104 ? -3.750 -5.285 2.472 1.00 83.75 104 VAL A O 1
ATOM 842 N N . PHE A 1 105 ? -5.430 -4.177 1.465 1.00 83.12 105 PHE A N 1
ATOM 843 C CA . PHE A 1 105 ? -5.123 -4.567 0.101 1.00 83.12 105 PHE A CA 1
ATOM 844 C C . PHE A 1 105 ? -4.647 -3.344 -0.657 1.00 83.12 105 PHE A C 1
ATOM 846 O O . PHE A 1 105 ? -5.330 -2.330 -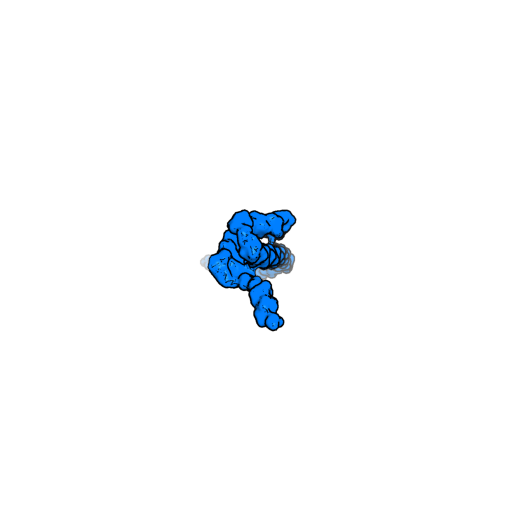0.688 1.00 83.12 105 PHE A O 1
ATOM 853 N N . ALA A 1 106 ? -3.495 -3.444 -1.303 1.00 83.25 106 ALA A N 1
ATOM 854 C CA . ALA A 1 106 ? -3.019 -2.416 -2.209 1.00 83.25 106 ALA A CA 1
ATOM 855 C C . ALA A 1 106 ? -2.607 -3.050 -3.537 1.00 83.25 106 ALA A C 1
ATOM 857 O O . ALA A 1 106 ? -1.915 -4.070 -3.557 1.00 83.25 106 ALA A O 1
ATOM 858 N N . SER A 1 107 ? -3.030 -2.474 -4.661 1.00 79.69 107 SER A N 1
ATOM 859 C CA . SER A 1 107 ? -2.665 -2.992 -5.983 1.00 79.69 107 SER A CA 1
ATOM 860 C C . SER A 1 107 ? -2.380 -1.899 -7.009 1.00 79.69 107 SER A C 1
ATOM 862 O O . SER A 1 107 ? -3.016 -0.844 -7.023 1.00 79.69 107 SER A O 1
ATOM 864 N N . LYS A 1 108 ? -1.410 -2.173 -7.888 1.00 78.38 108 LYS A N 1
ATOM 865 C CA . LYS A 1 108 ? -1.097 -1.371 -9.074 1.00 78.38 108 LYS A CA 1
ATOM 866 C C . LYS A 1 108 ? -0.497 -2.248 -10.163 1.00 78.38 108 LYS A C 1
ATOM 868 O O . LYS A 1 108 ? 0.583 -2.815 -9.995 1.00 78.38 108 LYS A O 1
ATOM 873 N N . GLY A 1 109 ? -1.194 -2.356 -11.293 1.00 78.12 109 GLY A N 1
ATOM 874 C CA . GLY A 1 109 ? -0.769 -3.186 -12.421 1.00 78.12 109 GLY A CA 1
ATOM 875 C C . GLY A 1 109 ? -0.472 -4.632 -11.999 1.00 78.12 109 GLY A C 1
ATOM 876 O O . GLY A 1 109 ? -1.373 -5.374 -11.615 1.00 78.12 109 GLY A O 1
ATOM 877 N N . ARG A 1 110 ? 0.808 -5.032 -12.060 1.00 74.06 110 ARG A N 1
ATOM 878 C CA . ARG A 1 110 ? 1.280 -6.383 -11.684 1.00 74.06 110 ARG A CA 1
ATOM 879 C C . ARG A 1 110 ? 1.635 -6.527 -10.197 1.00 74.06 110 ARG A C 1
ATOM 881 O O . ARG A 1 110 ? 1.860 -7.646 -9.746 1.00 74.06 110 ARG A O 1
ATOM 888 N N . MET A 1 111 ? 1.704 -5.429 -9.444 1.00 75.75 111 MET A N 1
ATOM 889 C CA . MET A 1 111 ? 2.099 -5.415 -8.034 1.00 75.75 111 MET A CA 1
ATOM 890 C C . MET A 1 111 ? 0.857 -5.484 -7.147 1.00 75.75 111 MET A C 1
ATOM 892 O O . MET A 1 111 ? -0.081 -4.701 -7.313 1.00 75.75 111 MET A O 1
ATOM 896 N N . LYS A 1 112 ? 0.850 -6.430 -6.207 1.00 82.19 112 LYS A N 1
ATOM 897 C CA . LYS A 1 112 ? -0.222 -6.616 -5.226 1.00 82.19 112 LYS A CA 1
ATOM 898 C C . LYS A 1 112 ? 0.399 -6.803 -3.851 1.00 82.19 112 LYS A C 1
ATOM 900 O O . LYS A 1 112 ? 1.340 -7.576 -3.702 1.00 82.19 112 LYS A O 1
ATOM 905 N N . ILE A 1 113 ? -0.141 -6.102 -2.867 1.00 82.88 113 ILE A N 1
ATOM 906 C CA . ILE A 1 113 ? 0.239 -6.198 -1.466 1.00 82.88 113 ILE A CA 1
ATOM 907 C C . ILE A 1 113 ? -1.017 -6.542 -0.681 1.00 82.88 113 ILE A C 1
ATOM 909 O O . ILE A 1 113 ? -2.044 -5.878 -0.805 1.00 82.88 113 ILE A O 1
ATOM 913 N N . HIS A 1 114 ? -0.912 -7.590 0.124 1.00 85.19 114 HIS A N 1
ATOM 914 C CA . HIS A 1 114 ? -1.923 -7.987 1.088 1.00 85.19 114 HIS A CA 1
ATOM 915 C C . HIS A 1 114 ? -1.260 -8.047 2.459 1.00 85.19 114 HIS A C 1
ATOM 917 O O . HIS A 1 114 ? -0.220 -8.690 2.627 1.00 85.19 114 HIS A O 1
ATOM 923 N N . LEU A 1 115 ? -1.811 -7.297 3.407 1.00 83.56 115 LEU A N 1
ATOM 924 C CA . LEU A 1 115 ? -1.297 -7.160 4.762 1.00 83.56 115 LEU A CA 1
ATOM 925 C C . LEU A 1 115 ? -2.462 -7.331 5.729 1.00 83.56 115 LEU A C 1
ATOM 927 O O . LEU A 1 115 ? -3.510 -6.725 5.543 1.00 83.56 115 LEU A O 1
ATOM 931 N N . ILE A 1 116 ? -2.261 -8.126 6.774 1.00 84.56 116 ILE A N 1
ATOM 932 C CA . ILE A 1 116 ? -3.216 -8.270 7.871 1.00 84.56 116 ILE A CA 1
ATOM 933 C C . ILE A 1 116 ? -2.479 -7.881 9.141 1.00 84.56 116 ILE A C 1
ATOM 935 O O . ILE A 1 116 ? -1.465 -8.495 9.481 1.00 84.56 116 ILE A O 1
ATOM 939 N N . GLN A 1 117 ? -2.984 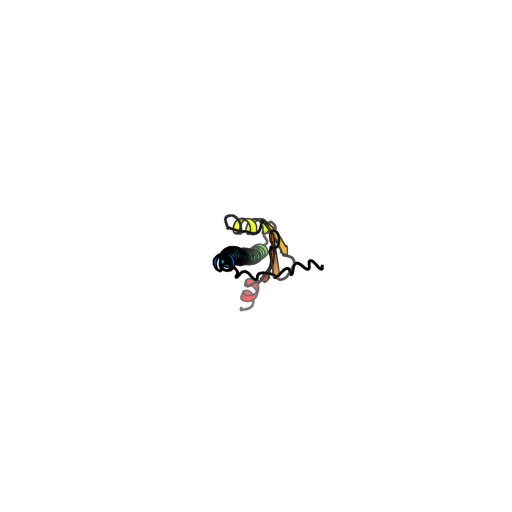-6.867 9.834 1.00 83.56 117 GLN A N 1
ATOM 940 C CA . GLN A 1 117 ? -2.503 -6.479 11.150 1.00 83.56 117 GLN A CA 1
ATOM 941 C C . GLN A 1 117 ? -3.544 -6.742 12.219 1.00 83.56 117 GLN A C 1
ATOM 943 O O . GLN A 1 117 ? -4.739 -6.591 11.994 1.00 83.56 117 GLN A O 1
ATOM 948 N N . ARG A 1 118 ? -3.081 -7.179 13.391 1.00 83.12 118 ARG A N 1
ATOM 949 C CA . ARG A 1 118 ? -3.955 -7.621 14.480 1.00 83.12 118 ARG A CA 1
ATOM 950 C C . ARG A 1 118 ? -3.561 -6.943 15.776 1.00 83.12 118 ARG A C 1
ATOM 952 O O . ARG A 1 118 ? -2.428 -7.089 16.227 1.00 83.12 118 ARG A O 1
ATOM 959 N N . ALA A 1 119 ? -4.517 -6.292 16.422 1.00 80.31 119 ALA A N 1
ATOM 960 C CA . ALA A 1 119 ? -4.362 -5.761 17.769 1.00 80.31 119 ALA A CA 1
ATOM 961 C C . ALA A 1 119 ? -5.290 -6.512 18.728 1.00 80.31 119 ALA A C 1
ATOM 963 O O . ALA A 1 119 ? -6.450 -6.775 18.424 1.00 80.31 119 ALA A O 1
ATOM 964 N N . THR A 1 120 ? -4.787 -6.912 19.896 1.00 77.75 120 THR A N 1
ATOM 965 C CA . THR A 1 120 ? -5.614 -7.621 20.886 1.00 77.75 120 THR A CA 1
ATOM 966 C C . THR A 1 120 ? -6.357 -6.615 21.755 1.00 77.75 120 THR A C 1
ATOM 968 O O . THR A 1 120 ? -5.732 -5.690 22.268 1.00 77.75 120 THR A O 1
ATOM 971 N N . LYS A 1 121 ? -7.661 -6.824 21.982 1.00 72.81 121 LYS A N 1
ATOM 972 C CA . LY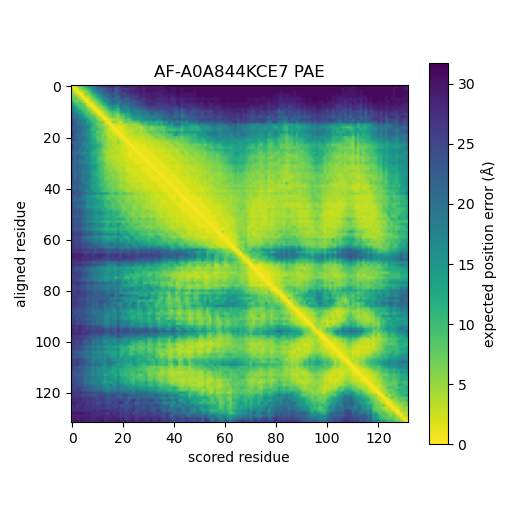S A 1 121 ? -8.438 -6.036 22.946 1.00 72.81 121 LYS A CA 1
ATOM 973 C C . LYS A 1 121 ? -8.011 -6.433 24.358 1.00 72.81 121 LYS A C 1
ATOM 975 O O . LYS A 1 121 ? -8.487 -7.423 24.917 1.00 72.81 121 LYS A O 1
ATOM 980 N N . VAL A 1 122 ? -7.043 -5.717 24.919 1.00 66.81 122 VAL A N 1
ATOM 981 C CA . VAL A 1 122 ? -6.579 -5.954 26.290 1.00 66.81 122 VAL A CA 1
ATOM 982 C C . VAL A 1 122 ? -7.351 -5.026 27.224 1.00 66.81 122 VAL A C 1
ATOM 984 O O . VAL A 1 122 ? -7.387 -3.823 27.000 1.00 66.81 122 VAL A O 1
ATOM 987 N N . LYS A 1 123 ? -7.946 -5.571 28.292 1.00 67.12 123 LYS A N 1
ATOM 988 C CA . LYS A 1 123 ? -8.577 -4.792 29.368 1.00 67.12 123 LYS A CA 1
ATOM 989 C C . LYS A 1 123 ? -7.659 -4.745 30.594 1.00 67.12 123 LYS A C 1
ATOM 991 O O . LYS A 1 123 ? -7.799 -5.573 31.497 1.00 67.12 123 LYS A O 1
ATOM 996 N N . PRO A 1 124 ? -6.677 -3.829 30.642 1.00 64.94 124 PRO A N 1
ATOM 997 C CA . PRO A 1 124 ? -5.751 -3.751 31.770 1.00 64.94 124 PRO A CA 1
ATOM 998 C C . PRO A 1 124 ? -6.465 -3.401 33.084 1.00 64.94 124 PRO A C 1
ATOM 1000 O O . PRO A 1 124 ? -6.045 -3.859 34.141 1.00 64.94 124 PRO A O 1
ATOM 1003 N N . GLU A 1 125 ? -7.575 -2.662 33.017 1.00 63.59 125 GLU A N 1
ATOM 1004 C CA . GLU A 1 125 ? -8.348 -2.212 34.182 1.00 63.59 125 GLU A CA 1
ATOM 1005 C C . GLU A 1 125 ? -8.898 -3.375 35.020 1.00 63.59 125 GLU A C 1
ATOM 1007 O O . GLU A 1 125 ? -8.763 -3.382 36.241 1.00 63.59 125 GLU A O 1
ATOM 1012 N N . GLU A 1 126 ? -9.447 -4.407 34.371 1.00 63.44 126 GLU A N 1
ATOM 1013 C CA . GLU A 1 126 ? -9.947 -5.614 35.044 1.00 63.44 126 GLU A CA 1
ATOM 1014 C C . GLU A 1 126 ? -8.793 -6.419 35.670 1.00 63.44 126 GLU A C 1
ATOM 1016 O O . GLU A 1 126 ? -8.905 -6.906 36.794 1.00 63.44 126 GLU A O 1
ATOM 1021 N N . LYS A 1 127 ? -7.642 -6.483 34.984 1.00 62.84 127 LYS A N 1
ATOM 1022 C CA . LYS A 1 127 ? -6.429 -7.170 35.461 1.00 62.84 127 LYS A CA 1
ATOM 1023 C C . LYS A 1 127 ? -5.800 -6.509 36.688 1.00 62.84 127 LYS A C 1
ATOM 1025 O O . LYS A 1 127 ? -5.261 -7.209 37.540 1.00 62.84 127 LYS A O 1
ATOM 1030 N N . VAL A 1 128 ? -5.841 -5.179 36.773 1.00 65.12 128 VAL A N 1
ATOM 1031 C CA . VAL A 1 128 ? -5.327 -4.427 37.929 1.00 65.12 128 VAL A CA 1
ATOM 1032 C C . VAL A 1 128 ? -6.297 -4.514 39.109 1.00 65.12 128 VAL A C 1
ATOM 1034 O O . VAL A 1 128 ? -5.856 -4.636 40.249 1.00 65.12 128 VAL A O 1
ATOM 1037 N N . ARG A 1 129 ? -7.612 -4.535 38.855 1.00 62.28 129 ARG A N 1
ATOM 1038 C CA . ARG A 1 129 ? -8.641 -4.592 39.906 1.00 62.28 129 ARG A CA 1
ATOM 1039 C C . ARG A 1 129 ? -8.649 -5.904 40.703 1.00 62.28 129 ARG A C 1
ATOM 1041 O O . ARG A 1 129 ? -9.095 -5.898 41.842 1.00 62.28 129 ARG A O 1
ATOM 1048 N N . TRP A 1 130 ? -8.136 -6.999 40.139 1.00 59.69 130 TRP A N 1
ATOM 1049 C CA . TRP A 1 130 ? -7.992 -8.298 40.819 1.00 59.69 130 TRP A CA 1
ATOM 1050 C C . TRP A 1 130 ? -6.681 -8.484 41.596 1.00 59.69 130 TRP A C 1
ATOM 1052 O O . TRP A 1 130 ? -6.491 -9.526 42.213 1.00 59.69 130 TRP A O 1
ATOM 1062 N N . LYS A 1 131 ? -5.767 -7.505 41.585 1.00 57.97 131 LYS A N 1
ATOM 1063 C CA . LYS A 1 131 ? -4.544 -7.529 42.411 1.00 57.97 131 LYS A CA 1
ATOM 1064 C C . LYS A 1 131 ? -4.727 -6.890 43.797 1.00 57.97 131 LYS A C 1
ATOM 1066 O O . LYS A 1 131 ? -3.742 -6.487 44.411 1.00 57.97 131 LYS A O 1
ATOM 1071 N N . LYS A 1 132 ? -5.967 -6.763 44.263 1.00 49.94 132 LYS A N 1
ATOM 1072 C CA . LYS A 1 132 ? -6.313 -6.221 45.578 1.00 49.94 132 LYS A CA 1
ATOM 1073 C C . LYS A 1 132 ? -6.813 -7.348 46.466 1.00 49.94 132 LYS A C 1
ATOM 1075 O O . LYS A 1 132 ? -6.439 -7.333 47.654 1.00 49.94 132 LYS A O 1
#

Sequence (132 aa):
MEFTEKYTKKYVKGSTVVEMSYLIPFCLILFFLLITIIFYFHDKAILNAAAAETAVTGVEMDRKKIEDADLDAFFRERTSGKLIFLENITTRVDLSGKKIEVEVFASKGRMKIHLIQRATKVKPEEKVRWKK

Secondary structure (DSSP, 8-state):
-----------PPPPHHHHHHTHHHHHHHHHHHHHHHHHHHHHHHHHHHHHHHHHHHHHHHHHTT-TT--HHHHHHHHHTTS----SEEEEEEE-SSSEEEEEEEEEETTEEEEEEEEEE---HHHHHHT--

Solvent-accessible surface area (backbone atoms only — not comparable to full-atom values): 7938 Å² total; per-residue (Å²): 134,87,83,77,80,77,83,73,81,79,85,73,81,79,57,69,68,66,66,55,52,59,50,57,62,51,53,52,53,51,51,55,50,51,52,53,52,50,51,51,52,52,36,51,52,53,53,51,51,39,31,46,51,42,16,48,51,51,43,55,33,61,73,68,68,52,87,84,69,62,60,66,57,54,37,47,59,70,51,56,94,56,91,58,86,55,76,48,71,48,78,47,76,45,73,91,58,74,40,28,39,23,36,40,39,34,32,44,95,93,49,75,46,80,47,78,28,77,26,70,63,74,64,64,67,64,63,57,67,72,75,115

Mean predicted aligned error: 12.09 Å

pLDDT: mean 76.28, std 11.31, range [38.56, 93.94]

Nearest PDB structures (foldseek):
  3sr2-assembly3_D  TM=4.213E-01  e=7.649E-02  Homo sapiens
  4wpy-assembly1_A-2  TM=7.562E-01  e=1.051E+00  Mycobacterium tuberculosis H37Rv
  3sr2-assembly3_C  TM=4.325E-01  e=2.750E-01  Homo sapiens
  2qm4-assembly2_D  TM=4.210E-01  e=2.435E-01  Homo sapiens
  3sr2-assembly5_H  TM=4.203E-01  e=2.588E-01  Homo sapiens

InterPro domains:
  IPR012495 TadE-like domain [PF07811] (14-55)

Foldseek 3Di:
DDPPPPPDPDDDDDDVCVVCVVVVVVVVVVVVVVVVVVLLVVLLVQLQVLQQVLQVVLLVCVVVVPPPDDSVVSSCVSCPPDPRPFDDWDWDWDPPDQKIKIWIWTDDDPDIDTDIDIGGNDDVVVVVVVVD

Organism: NCBI:txid592978